Protein AF-A0A497QPN9-F1 (afdb_monomer)

Radius of gyration: 16.27 Å; Cα contacts (8 Å, |Δi|>4): 54; chains: 1; bounding box: 37×24×44 Å

pLDDT: mean 86.65, std 15.31, range [36.09, 95.56]

Nearest PDB structures (foldseek):
  9had-assembly2_B  TM=8.886E-01  e=2.893E-01  Dermatophagoides farinae
  9had-assembly1_A  TM=8.915E-01  e=3.634E-01  Dermatophagoides farinae
  6dkm-assembly2_C  TM=8.271E-01  e=2.381E+00  synthetic construct
  2f1m-assembly2_D  TM=4.911E-01  e=2.991E+00  Escherichia coli
  6ixg-assembly2_B  TM=4.384E-01  e=3.352E+00  Homo sapiens

Mean predicted aligned error: 5.73 Å

Foldseek 3Di:
DDDDDPPDDDPLVPDDLVRLVVVLVVLVVVLVVLVVLLVVLVCQLPDPVHDPVSNVVSVVSNVVSVVSNVVSVVSNVVSCVVNVPD

Solvent-accessible surface area (backbone atoms only — not comparable to full-atom values): 4939 Å² total; per-residue (Å²): 132,90,79,85,52,95,88,63,77,80,62,79,90,72,55,51,70,72,54,43,56,56,47,44,57,49,48,56,54,50,44,53,53,32,51,54,50,29,58,61,26,46,56,45,39,71,39,84,90,48,52,70,69,58,20,55,52,21,42,53,52,29,56,51,28,56,49,52,41,55,54,47,50,52,53,44,54,52,51,27,64,76,62,74,52,133

Secondary structure (DSSP, 8-state):
-----TT----GGG--HHHHHHHHHHHHHHHHHHHHHHHHHHHHHH-SSS-HHHHHHHHHHHHHHHHHHHHHHHHHHHHHHHHT--

Sequence (86 aa):
MITFKKGNFLDETKLTREEAIIFLAFLKSELVRHEEHLERYYQVAVDEESSDIARITAQTVVIRNLDDIKHTQRTIDYLEEKFEVS

Structure (mmCIF, N/CA/C/O backbone):
data_AF-A0A497QPN9-F1
#
_entry.id   AF-A0A497QPN9-F1
#
loop_
_atom_site.group_PDB
_atom_site.id
_atom_site.type_symbol
_atom_site.label_atom_id
_atom_site.label_alt_id
_atom_site.label_comp_id
_atom_site.label_asym_id
_atom_site.label_entity_id
_atom_site.label_seq_id
_atom_site.pdbx_PDB_ins_code
_atom_site.Cartn_x
_atom_site.Cartn_y
_atom_site.Cartn_z
_atom_site.occupancy
_atom_site.B_iso_or_equiv
_atom_site.auth_seq_id
_atom_site.auth_comp_id
_atom_site.auth_asym_id
_atom_site.auth_atom_id
_atom_site.pdbx_PDB_model_num
ATOM 1 N N . MET A 1 1 ? -22.511 6.513 6.689 1.00 46.50 1 MET A N 1
ATOM 2 C CA . MET A 1 1 ? -21.954 6.336 5.328 1.00 46.50 1 MET A CA 1
ATOM 3 C C . MET A 1 1 ? -20.993 7.486 5.063 1.00 46.50 1 MET A C 1
ATOM 5 O O . MET A 1 1 ? -21.445 8.613 4.887 1.00 46.50 1 MET A O 1
ATOM 9 N N . ILE A 1 2 ? -19.683 7.239 5.128 1.00 49.16 2 ILE A N 1
ATOM 10 C CA . ILE A 1 2 ? -18.674 8.281 4.890 1.00 49.16 2 ILE A CA 1
ATOM 11 C C . ILE A 1 2 ? -18.694 8.602 3.393 1.00 49.16 2 ILE A C 1
ATOM 13 O O . ILE A 1 2 ? -18.483 7.726 2.560 1.00 49.16 2 ILE A O 1
ATOM 17 N N . THR A 1 3 ? -19.025 9.844 3.043 1.00 39.25 3 THR A N 1
ATOM 18 C CA . THR A 1 3 ? -19.057 10.289 1.645 1.00 39.25 3 THR A CA 1
ATOM 19 C C . THR A 1 3 ? -17.730 10.972 1.339 1.00 39.25 3 THR A C 1
ATOM 21 O O . THR A 1 3 ? -17.517 12.119 1.733 1.00 39.25 3 THR A O 1
ATOM 24 N N . PHE A 1 4 ? -16.819 10.275 0.662 1.00 45.69 4 PHE A N 1
ATOM 25 C CA . PHE A 1 4 ? -15.530 10.843 0.272 1.00 45.69 4 PHE A CA 1
ATOM 26 C C . PHE A 1 4 ? -15.726 11.838 -0.884 1.00 45.69 4 PHE A C 1
ATOM 28 O O . PHE A 1 4 ? -15.940 11.453 -2.033 1.00 45.69 4 PHE A O 1
ATOM 35 N N . LYS A 1 5 ? -15.688 13.143 -0.585 1.00 36.09 5 LYS A N 1
ATOM 36 C CA . LYS A 1 5 ? -15.584 14.197 -1.606 1.00 36.09 5 LYS A CA 1
ATOM 37 C C . LYS A 1 5 ? -14.115 14.386 -1.981 1.00 36.09 5 LYS A C 1
ATOM 39 O O . LYS A 1 5 ? -13.246 14.386 -1.114 1.00 36.09 5 LYS A O 1
ATOM 44 N N . LYS A 1 6 ? -13.842 14.584 -3.272 1.00 36.16 6 LYS A N 1
ATOM 45 C CA . LYS A 1 6 ? -12.498 14.853 -3.807 1.00 36.16 6 LYS A CA 1
ATOM 46 C C . LYS A 1 6 ? -11.857 16.027 -3.043 1.00 36.16 6 LYS A C 1
ATOM 48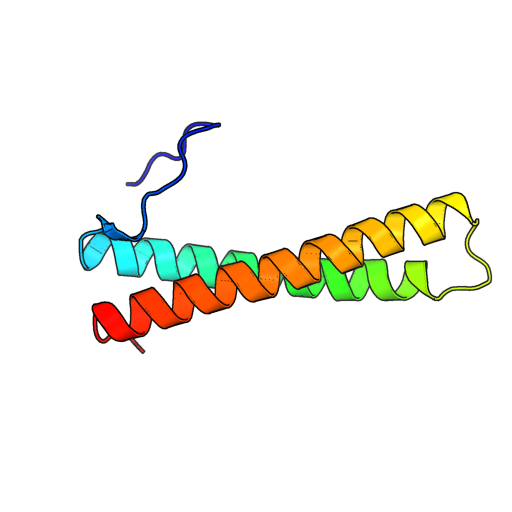 O O . LYS A 1 6 ? -12.393 17.129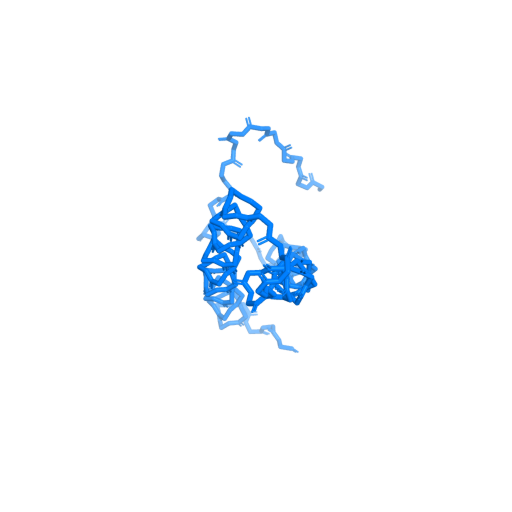 -3.083 1.00 36.16 6 LYS A O 1
ATOM 53 N N . GLY A 1 7 ? -10.746 15.781 -2.343 1.00 43.47 7 GLY A N 1
ATOM 54 C CA . GLY A 1 7 ? -10.015 16.789 -1.558 1.00 43.47 7 GLY A CA 1
ATOM 55 C C . GLY A 1 7 ? -10.322 16.832 -0.054 1.00 43.47 7 GLY A C 1
ATOM 56 O O . GLY A 1 7 ? -9.627 17.543 0.665 1.00 43.47 7 GLY A O 1
ATOM 57 N N . ASN A 1 8 ? -11.296 16.060 0.442 1.00 46.91 8 ASN A N 1
ATOM 58 C CA . ASN A 1 8 ? -11.448 15.840 1.880 1.00 46.91 8 ASN A CA 1
ATOM 59 C C . ASN A 1 8 ? -10.545 14.682 2.301 1.00 46.91 8 ASN A C 1
ATOM 61 O O . ASN A 1 8 ? -10.872 13.518 2.074 1.00 46.91 8 ASN A O 1
ATOM 65 N N . PHE A 1 9 ? -9.411 15.017 2.906 1.00 60.28 9 PHE A N 1
ATOM 66 C CA . PHE A 1 9 ? -8.605 14.048 3.633 1.00 60.28 9 PHE A CA 1
ATOM 67 C C . PHE A 1 9 ? -9.382 13.640 4.887 1.00 60.28 9 PHE A C 1
ATOM 69 O O . PHE A 1 9 ? -9.868 14.499 5.628 1.00 60.28 9 PHE A O 1
ATOM 76 N N . LEU A 1 10 ? -9.569 12.337 5.081 1.00 70.69 10 LEU A N 1
ATOM 77 C CA . LEU A 1 10 ? -10.134 11.822 6.318 1.00 70.69 10 LEU A CA 1
ATOM 78 C C . LEU A 1 10 ? -9.111 12.079 7.429 1.00 70.69 10 LEU A C 1
ATOM 80 O O . LEU A 1 10 ? -7.955 11.700 7.288 1.00 70.69 10 LEU A O 1
ATOM 84 N N . ASP A 1 11 ? -9.519 12.737 8.510 1.00 79.56 11 ASP A N 1
ATOM 85 C CA . ASP A 1 11 ? -8.665 12.881 9.688 1.00 79.56 11 ASP A CA 1
ATOM 86 C C . ASP A 1 11 ? -8.827 11.629 10.558 1.00 79.56 11 ASP A C 1
ATOM 88 O O . ASP A 1 11 ? -9.731 11.550 11.394 1.00 79.56 11 ASP A O 1
ATOM 92 N N . GLU A 1 12 ? -7.968 10.631 10.334 1.00 72.50 12 GLU A N 1
ATOM 93 C CA . GLU A 1 12 ? -7.978 9.347 11.052 1.00 72.50 12 GLU A CA 1
ATOM 94 C C . GLU A 1 12 ? -7.883 9.486 12.582 1.00 72.50 12 GLU A C 1
ATOM 96 O O . GLU A 1 12 ? -8.320 8.606 13.328 1.00 72.50 12 GLU A O 1
ATOM 101 N N . THR A 1 13 ? -7.393 10.622 13.089 1.00 80.06 13 THR A N 1
ATOM 102 C CA . THR A 1 13 ? -7.299 10.872 14.532 1.00 80.06 13 THR A CA 1
ATOM 103 C C . THR A 1 13 ? -8.654 11.170 15.180 1.00 80.06 13 THR A C 1
ATOM 105 O O . THR A 1 13 ? -8.800 10.991 16.394 1.00 80.06 13 THR A O 1
ATOM 108 N N . LYS A 1 14 ? -9.659 11.561 14.385 1.00 86.38 14 LYS A N 1
ATOM 109 C CA . LYS A 1 14 ? -10.988 11.999 14.844 1.00 86.38 14 LYS A CA 1
ATOM 110 C C . LYS A 1 14 ? -12.104 10.979 14.625 1.00 86.38 14 LYS A C 1
ATOM 112 O O . LYS A 1 14 ? -13.257 11.289 14.910 1.00 86.38 14 LYS A O 1
ATOM 117 N N . LEU A 1 15 ? -11.782 9.789 14.123 1.00 88.19 15 LEU A N 1
ATOM 118 C CA . LEU A 1 15 ? -12.779 8.750 13.874 1.00 88.19 15 LEU A CA 1
ATOM 119 C C . LEU A 1 15 ? -13.381 8.223 15.177 1.00 88.19 15 LEU A C 1
ATOM 121 O O . LEU A 1 15 ? -12.689 8.069 16.185 1.00 88.19 15 LEU A O 1
ATOM 125 N N . THR A 1 16 ? -14.671 7.906 15.141 1.00 90.50 16 THR A N 1
ATOM 126 C CA . THR A 1 16 ? -15.296 7.020 16.129 1.00 90.50 16 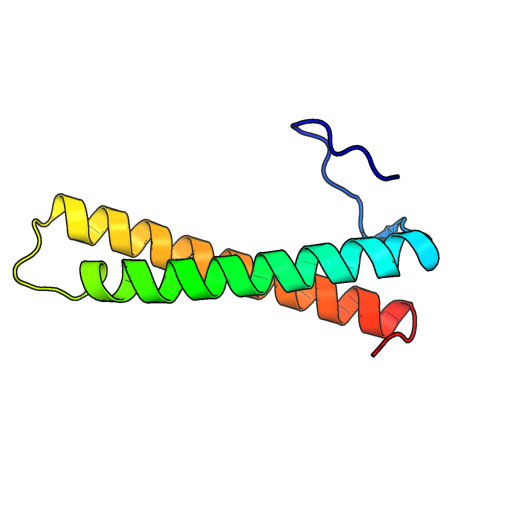THR A CA 1
ATOM 127 C C . THR A 1 16 ? -14.888 5.565 15.878 1.00 90.50 16 THR A C 1
ATOM 129 O O . THR A 1 16 ? -14.386 5.226 14.806 1.00 90.50 16 THR A O 1
ATOM 132 N N . ARG A 1 17 ? -15.140 4.668 16.842 1.00 89.31 17 ARG A N 1
ATOM 133 C CA . ARG A 1 17 ? -14.833 3.235 16.685 1.00 89.31 17 ARG A CA 1
ATOM 134 C C . ARG A 1 17 ? -15.553 2.607 15.485 1.00 89.31 17 ARG A C 1
ATOM 136 O O . ARG A 1 17 ? -14.948 1.850 14.737 1.00 89.31 17 ARG A O 1
ATOM 143 N N . GLU A 1 18 ? -16.830 2.931 15.286 1.00 90.06 18 GLU A N 1
ATOM 144 C CA . GLU A 1 18 ? -17.623 2.410 14.162 1.00 90.06 18 GLU A CA 1
ATOM 145 C C . GLU A 1 18 ? -17.090 2.907 12.810 1.00 90.06 18 GLU A C 1
ATOM 147 O O . GLU A 1 18 ? -16.962 2.131 11.864 1.00 90.06 18 GLU A O 1
ATOM 152 N N . GLU A 1 19 ? -16.719 4.187 12.722 1.00 89.75 19 GLU A N 1
ATOM 153 C CA . GLU A 1 19 ? -16.106 4.755 11.517 1.00 89.75 19 GLU A CA 1
ATOM 154 C C . GLU A 1 19 ? -14.719 4.166 11.250 1.00 89.75 19 GLU A C 1
ATOM 156 O O . GLU A 1 19 ? -14.390 3.898 10.095 1.00 89.75 19 GLU A O 1
ATOM 161 N N . ALA A 1 20 ? -13.933 3.916 12.301 1.00 90.31 20 ALA A N 1
ATOM 162 C CA . ALA A 1 20 ? -12.625 3.283 12.197 1.00 90.31 20 ALA A CA 1
ATOM 163 C C . ALA A 1 20 ? -12.725 1.858 11.642 1.00 90.31 20 ALA A C 1
ATOM 165 O O . ALA A 1 20 ? -11.947 1.514 10.763 1.00 90.31 20 ALA A O 1
ATOM 166 N N . ILE A 1 21 ? -13.712 1.055 12.060 1.00 90.38 21 ILE A N 1
ATOM 167 C CA . ILE A 1 21 ? -13.933 -0.298 11.511 1.00 90.38 21 ILE A CA 1
ATOM 168 C C . ILE A 1 21 ? -14.222 -0.244 10.004 1.00 90.38 21 ILE A C 1
ATOM 170 O O . ILE A 1 21 ? -13.642 -1.002 9.225 1.00 90.38 21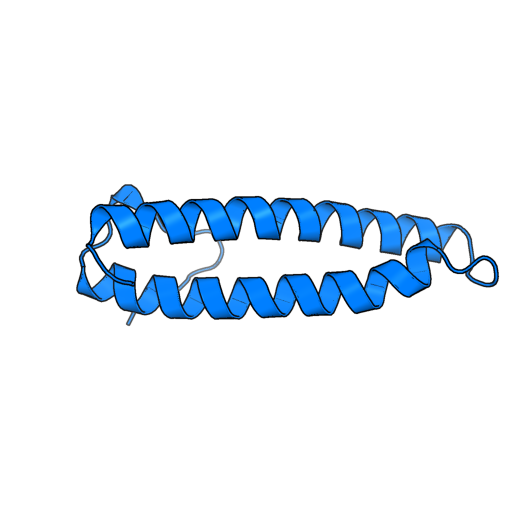 ILE A O 1
ATOM 174 N N . ILE A 1 22 ? -15.097 0.671 9.573 1.00 90.31 22 ILE A N 1
ATOM 175 C CA . ILE A 1 22 ? -15.427 0.841 8.149 1.00 90.31 22 ILE A CA 1
ATOM 176 C C . ILE A 1 22 ? -14.196 1.314 7.369 1.00 90.31 22 ILE A C 1
ATOM 178 O O . ILE A 1 22 ? -13.926 0.826 6.271 1.00 90.31 22 ILE A O 1
ATOM 182 N N . PHE A 1 23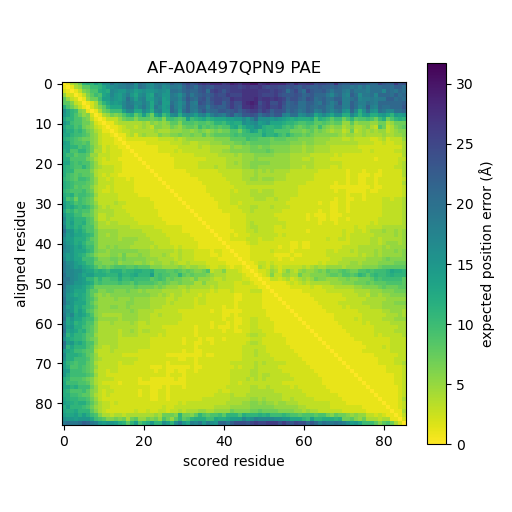 ? -13.444 2.261 7.929 1.00 90.38 23 PHE A N 1
ATOM 183 C CA . PHE A 1 23 ? -12.260 2.799 7.276 1.00 90.38 23 PHE A CA 1
ATOM 184 C C . PHE A 1 23 ? -11.114 1.783 7.214 1.00 90.38 23 PHE A C 1
ATOM 186 O O . PHE A 1 23 ? -10.461 1.687 6.182 1.00 90.38 23 PHE A O 1
ATOM 193 N N . LEU A 1 24 ? -10.930 0.954 8.243 1.00 91.88 24 LEU A N 1
ATOM 194 C CA . LEU A 1 24 ? -9.989 -0.168 8.243 1.00 91.88 24 LEU A CA 1
ATOM 195 C C . LEU A 1 24 ? -10.291 -1.156 7.115 1.00 91.88 24 LEU A C 1
ATOM 197 O O . LEU A 1 24 ? -9.377 -1.566 6.404 1.00 91.88 24 LEU A O 1
ATOM 201 N N . ALA A 1 25 ? -11.563 -1.506 6.900 1.00 91.12 25 ALA A N 1
ATOM 202 C CA . ALA A 1 25 ? -11.951 -2.375 5.789 1.00 91.12 25 ALA A CA 1
ATOM 203 C C . ALA A 1 25 ? -11.592 -1.760 4.424 1.00 91.12 25 ALA A C 1
ATOM 205 O O . ALA A 1 25 ? -11.099 -2.458 3.538 1.00 91.12 25 ALA A O 1
ATOM 206 N N . PHE A 1 26 ? -11.788 -0.446 4.272 1.00 91.69 26 PHE A N 1
ATOM 207 C CA . PHE A 1 26 ? -11.350 0.286 3.086 1.00 91.69 26 PHE A CA 1
ATOM 208 C C . PHE A 1 26 ? -9.822 0.249 2.932 1.00 91.69 26 PHE A C 1
ATOM 210 O O . PHE A 1 26 ? -9.342 -0.190 1.894 1.00 91.69 26 PHE A O 1
ATOM 217 N N . LEU A 1 27 ? -9.055 0.621 3.962 1.00 93.31 27 LEU A N 1
ATOM 218 C CA . LEU A 1 27 ? -7.587 0.641 3.917 1.00 93.31 27 LEU A CA 1
ATOM 219 C C . LEU A 1 27 ? -6.990 -0.735 3.594 1.00 93.31 27 LEU A C 1
ATOM 221 O O . LEU A 1 27 ? -6.076 -0.821 2.779 1.00 93.31 27 LEU A O 1
ATOM 225 N N . LYS A 1 28 ? -7.538 -1.816 4.162 1.00 93.62 28 LYS A N 1
ATOM 226 C CA . LYS A 1 28 ? -7.120 -3.192 3.843 1.00 93.62 28 LYS A CA 1
ATOM 227 C C . LYS A 1 28 ? -7.359 -3.530 2.366 1.00 93.62 28 LYS A C 1
ATOM 229 O O . LYS A 1 28 ? -6.514 -4.162 1.744 1.00 93.62 28 LYS A O 1
ATOM 234 N N . SER A 1 29 ? -8.465 -3.068 1.779 1.00 93.56 29 SER A N 1
ATOM 235 C CA . SER A 1 29 ? -8.707 -3.209 0.335 1.00 93.56 29 SER A CA 1
ATOM 236 C C . SER A 1 29 ? -7.751 -2.361 -0.509 1.00 93.56 29 SER A C 1
ATOM 238 O O . SER A 1 29 ? -7.335 -2.802 -1.580 1.00 93.56 29 SER A O 1
ATOM 240 N N . GLU A 1 30 ? -7.418 -1.147 -0.067 1.00 93.44 30 GLU A N 1
ATOM 241 C CA . GLU A 1 30 ? -6.470 -0.285 -0.780 1.00 93.44 30 GLU A CA 1
ATOM 242 C C . GLU A 1 30 ? -5.062 -0.888 -0.772 1.00 93.44 30 GLU A C 1
ATOM 244 O O . GLU A 1 30 ? -4.387 -0.845 -1.800 1.00 93.44 30 GLU A O 1
ATOM 249 N N . LEU A 1 31 ? -4.648 -1.492 0.349 1.00 94.19 31 LEU A N 1
ATOM 250 C CA . LEU A 1 31 ? -3.368 -2.185 0.493 1.00 94.19 31 LEU A CA 1
ATOM 251 C C . LEU A 1 31 ? -3.205 -3.273 -0.575 1.00 94.19 31 LEU A C 1
ATOM 253 O O . LEU A 1 31 ? -2.247 -3.228 -1.343 1.00 94.19 31 LEU A O 1
ATOM 257 N N . VAL A 1 32 ? -4.196 -4.163 -0.700 1.00 94.56 32 VAL A N 1
ATOM 258 C CA . VAL A 1 32 ? -4.213 -5.227 -1.720 1.00 94.56 32 VAL A CA 1
ATOM 259 C C . VAL A 1 32 ? -4.081 -4.643 -3.127 1.00 94.56 32 VAL A C 1
ATOM 261 O O . VAL A 1 32 ? -3.276 -5.107 -3.930 1.00 94.56 32 VAL A O 1
ATOM 264 N N . ARG A 1 33 ? -4.809 -3.565 -3.436 1.00 93.00 33 ARG A N 1
ATOM 265 C CA . ARG A 1 33 ? -4.725 -2.924 -4.756 1.00 93.00 33 ARG A CA 1
ATOM 266 C C . ARG A 1 33 ? -3.333 -2.341 -5.036 1.00 93.00 33 ARG A C 1
ATOM 268 O O . ARG A 1 33 ? -2.872 -2.372 -6.178 1.00 93.00 33 ARG A O 1
ATOM 275 N N . HIS 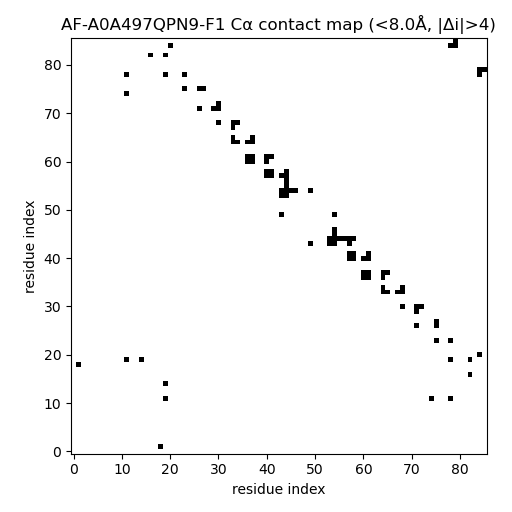A 1 34 ? -2.665 -1.778 -4.027 1.00 93.94 34 HIS A N 1
ATOM 276 C CA . HIS A 1 34 ? -1.295 -1.287 -4.183 1.00 93.94 34 HIS A CA 1
ATOM 277 C C . HIS A 1 34 ? -0.302 -2.429 -4.425 1.00 93.94 34 HIS A C 1
ATOM 279 O O . HIS A 1 34 ? 0.597 -2.272 -5.252 1.00 93.94 34 HIS A O 1
ATOM 285 N N . GLU A 1 35 ? -0.485 -3.575 -3.769 1.00 93.81 35 GLU A N 1
ATOM 286 C CA . GLU A 1 35 ? 0.323 -4.782 -3.985 1.00 93.81 35 GLU A CA 1
ATOM 287 C C . GLU A 1 35 ? 0.151 -5.333 -5.408 1.00 93.81 35 GLU A C 1
ATOM 289 O O . GLU A 1 35 ? 1.144 -5.562 -6.100 1.00 93.81 35 GLU A O 1
ATOM 294 N N . GLU A 1 36 ? -1.087 -5.439 -5.901 1.00 93.62 36 GLU A N 1
ATOM 295 C CA . GLU A 1 36 ? -1.380 -5.864 -7.280 1.00 93.62 36 GLU A CA 1
ATOM 296 C C . GLU A 1 36 ? -0.745 -4.926 -8.320 1.00 93.62 36 GLU A C 1
ATOM 298 O O . GLU A 1 36 ? -0.180 -5.354 -9.333 1.00 93.62 36 GLU A O 1
ATOM 303 N N . HIS A 1 37 ? -0.818 -3.613 -8.080 1.00 92.56 37 HIS A N 1
ATOM 304 C CA . HIS A 1 37 ? -0.167 -2.626 -8.937 1.00 92.56 37 HIS A CA 1
ATOM 305 C C . HIS A 1 37 ? 1.355 -2.762 -8.891 1.00 92.56 37 HIS A C 1
ATOM 307 O O . HIS A 1 37 ? 2.014 -2.652 -9.927 1.00 92.56 37 HIS A O 1
ATOM 313 N N . LEU A 1 38 ? 1.920 -3.005 -7.713 1.00 94.38 38 LEU A N 1
ATOM 314 C CA . LEU A 1 38 ? 3.352 -3.189 -7.556 1.00 94.38 38 LEU A CA 1
ATOM 315 C C . LEU A 1 38 ? 3.834 -4.403 -8.347 1.00 94.38 38 LEU A C 1
ATOM 317 O O . LEU A 1 38 ? 4.768 -4.258 -9.130 1.00 94.38 38 LEU A O 1
ATOM 321 N N . GLU A 1 39 ? 3.170 -5.552 -8.222 1.00 91.62 39 GLU A N 1
ATOM 322 C CA . GLU A 1 39 ? 3.520 -6.767 -8.964 1.00 91.62 39 GLU A CA 1
ATOM 323 C C . GLU A 1 39 ? 3.502 -6.528 -10.480 1.00 91.62 39 GLU A C 1
ATOM 325 O O . GLU A 1 39 ? 4.482 -6.805 -11.179 1.00 91.62 39 GLU A O 1
ATOM 330 N N . ARG A 1 40 ? 2.418 -5.929 -10.986 1.00 92.50 40 ARG A N 1
ATOM 331 C CA . ARG A 1 40 ? 2.241 -5.672 -12.419 1.00 92.50 40 ARG A CA 1
ATOM 332 C C . ARG A 1 40 ? 3.320 -4.758 -12.997 1.00 92.50 40 ARG A C 1
ATOM 334 O O . ARG A 1 40 ? 3.827 -5.014 -14.087 1.00 92.50 40 ARG A O 1
ATOM 341 N N . TYR A 1 41 ? 3.633 -3.661 -12.311 1.00 94.12 41 TYR A N 1
ATOM 342 C CA . TYR A 1 41 ? 4.582 -2.672 -12.828 1.00 94.12 41 TYR A CA 1
ATOM 343 C C . TYR A 1 41 ? 6.032 -3.023 -12.514 1.00 94.12 41 TYR A C 1
ATOM 345 O O . TYR A 1 41 ? 6.920 -2.592 -13.246 1.00 94.12 41 TYR A O 1
ATOM 353 N N . TYR A 1 42 ? 6.293 -3.839 -11.493 1.00 94.31 42 TYR A N 1
ATOM 354 C CA . TYR A 1 42 ? 7.642 -4.312 -11.209 1.00 94.31 42 TYR A CA 1
ATOM 355 C C . TYR A 1 42 ? 8.211 -5.112 -12.382 1.00 94.31 42 TYR A C 1
ATOM 357 O O . TYR A 1 42 ? 9.339 -4.854 -12.791 1.00 94.31 42 TYR A O 1
ATOM 365 N N . GLN A 1 43 ? 7.409 -5.995 -12.987 1.00 92.44 43 GLN A N 1
ATOM 366 C CA . GLN A 1 43 ? 7.817 -6.763 -14.168 1.00 92.44 43 GLN A CA 1
ATOM 367 C C . GLN A 1 43 ? 8.246 -5.848 -15.325 1.00 92.44 43 GLN A C 1
ATOM 369 O O . GLN A 1 43 ? 9.319 -6.029 -15.886 1.00 92.44 43 GLN A O 1
ATOM 374 N N . VAL A 1 44 ? 7.465 -4.803 -15.619 1.00 93.00 44 VAL A N 1
ATOM 375 C CA . VAL A 1 44 ? 7.788 -3.823 -16.674 1.00 93.00 44 VAL A CA 1
ATOM 376 C C . VAL A 1 44 ? 9.016 -2.975 -16.319 1.00 93.00 44 VAL A C 1
ATOM 378 O O . VAL A 1 44 ? 9.778 -2.580 -17.194 1.00 93.00 44 VAL A O 1
ATOM 381 N N . ALA A 1 45 ? 9.227 -2.672 -15.037 1.00 92.56 45 ALA A N 1
ATOM 382 C CA . ALA A 1 45 ? 10.353 -1.856 -14.583 1.00 92.56 45 ALA A CA 1
ATOM 383 C C . ALA A 1 45 ? 11.716 -2.554 -14.753 1.00 92.56 45 ALA A C 1
ATOM 385 O O . ALA A 1 45 ? 12.734 -1.867 -14.903 1.00 92.56 45 ALA A O 1
ATOM 386 N N . VAL A 1 46 ? 11.733 -3.891 -14.709 1.00 92.06 46 VAL A N 1
ATOM 387 C CA . VAL A 1 46 ? 12.948 -4.721 -14.810 1.00 92.06 46 VAL A CA 1
ATOM 388 C C . VAL A 1 46 ? 13.111 -5.411 -16.164 1.00 92.06 46 VAL A C 1
ATOM 390 O O . VAL A 1 46 ? 14.173 -5.966 -16.423 1.00 92.06 46 VAL A O 1
ATOM 393 N N . ASP A 1 47 ? 12.093 -5.369 -17.020 1.00 92.12 47 ASP A N 1
ATOM 394 C CA . ASP A 1 47 ? 12.142 -5.928 -18.367 1.00 92.12 47 ASP A CA 1
ATOM 395 C C . ASP A 1 47 ? 13.062 -5.099 -19.281 1.00 92.12 47 ASP A C 1
ATOM 397 O O . ASP A 1 47 ? 12.839 -3.907 -19.506 1.00 92.12 47 ASP A O 1
ATOM 401 N N . GLU A 1 48 ? 14.112 -5.735 -19.800 1.00 85.94 48 GLU A N 1
ATOM 402 C CA . GLU A 1 48 ? 15.102 -5.117 -20.689 1.00 85.94 48 GLU A CA 1
ATOM 403 C C . GLU A 1 48 ? 14.595 -4.966 -22.133 1.00 85.94 48 GLU A C 1
ATOM 405 O O . GLU A 1 48 ? 15.147 -4.164 -22.886 1.00 85.94 48 GLU A O 1
ATOM 410 N N . GLU A 1 49 ? 13.531 -5.682 -22.518 1.00 92.31 49 GLU A N 1
ATOM 411 C CA . GLU A 1 49 ? 12.893 -5.541 -23.836 1.00 92.31 49 GLU A CA 1
ATOM 412 C C . GLU A 1 49 ? 11.944 -4.329 -23.897 1.00 92.31 49 GLU A C 1
ATOM 414 O O . GLU A 1 49 ? 11.595 -3.837 -24.976 1.00 92.31 49 GLU A O 1
ATOM 419 N N . SER A 1 50 ? 11.548 -3.804 -22.736 1.00 90.56 50 SER A N 1
ATOM 420 C CA . SER A 1 50 ? 10.695 -2.627 -22.616 1.00 90.56 50 SER A CA 1
ATOM 421 C C . SER A 1 50 ? 11.451 -1.327 -22.919 1.00 90.56 50 SER A C 1
ATOM 423 O O . SER A 1 50 ? 12.586 -1.116 -22.498 1.00 90.56 50 SER A O 1
ATOM 425 N N . SER A 1 51 ? 10.787 -0.385 -23.602 1.00 94.75 51 SER A N 1
ATOM 426 C CA . SER A 1 51 ? 11.363 0.946 -23.868 1.00 94.75 51 SER A CA 1
ATOM 427 C C . SER A 1 51 ? 11.750 1.684 -22.577 1.00 94.75 51 SER A C 1
ATOM 429 O O . SER A 1 51 ? 11.052 1.576 -21.565 1.00 94.75 51 SER A O 1
ATOM 431 N N . ASP A 1 52 ? 12.786 2.526 -22.630 1.00 94.19 52 ASP A N 1
ATOM 432 C CA . ASP A 1 52 ? 13.244 3.299 -21.464 1.00 94.19 52 ASP A CA 1
ATOM 433 C C . ASP A 1 52 ? 12.135 4.154 -20.832 1.00 94.19 52 ASP A C 1
ATOM 435 O O . ASP A 1 52 ? 12.020 4.223 -19.610 1.00 94.19 52 ASP A O 1
ATOM 439 N N . ILE A 1 53 ? 11.260 4.756 -21.647 1.00 93.50 53 ILE A N 1
ATOM 440 C CA . ILE A 1 53 ? 10.116 5.541 -21.151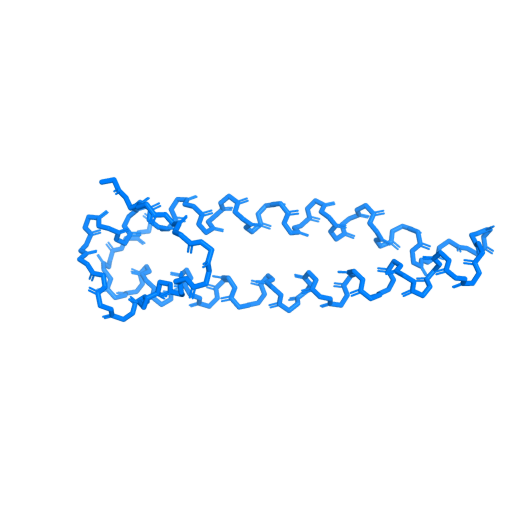 1.00 93.50 53 ILE A CA 1
ATOM 441 C C . ILE A 1 53 ? 9.135 4.650 -20.376 1.00 93.50 53 ILE A C 1
ATOM 443 O O . ILE A 1 53 ? 8.656 5.045 -19.308 1.00 93.50 53 ILE A O 1
ATOM 447 N N . ALA A 1 54 ? 8.839 3.451 -20.886 1.00 93.44 54 ALA A N 1
ATOM 448 C CA . ALA A 1 54 ? 7.958 2.501 -20.209 1.00 93.44 54 ALA A CA 1
ATOM 449 C C . ALA A 1 54 ? 8.559 2.048 -18.873 1.00 93.44 54 ALA A C 1
ATOM 451 O O . ALA A 1 54 ? 7.865 2.068 -17.855 1.00 93.44 54 ALA A O 1
ATOM 452 N N . ARG A 1 55 ? 9.862 1.743 -18.854 1.00 95.50 55 ARG A N 1
ATOM 453 C CA . ARG A 1 55 ? 10.595 1.352 -17.644 1.00 95.50 55 ARG A CA 1
ATOM 454 C C . ARG A 1 55 ? 10.607 2.461 -16.592 1.00 95.50 55 ARG A C 1
ATOM 456 O O . ARG A 1 55 ? 10.241 2.204 -15.450 1.00 95.50 55 ARG A O 1
ATOM 463 N N . ILE A 1 56 ? 10.941 3.702 -16.959 1.00 94.88 56 ILE A N 1
ATOM 464 C CA . ILE A 1 56 ? 10.948 4.856 -16.032 1.00 94.88 56 ILE A CA 1
ATOM 465 C C . ILE A 1 56 ? 9.545 5.118 -15.465 1.00 94.88 56 ILE A C 1
ATOM 467 O O . ILE A 1 56 ? 9.379 5.380 -14.268 1.00 94.88 56 ILE A O 1
ATOM 471 N N . THR A 1 57 ? 8.517 5.018 -16.310 1.00 94.81 57 THR A N 1
ATOM 472 C CA . THR A 1 57 ? 7.122 5.164 -15.874 1.00 94.81 57 THR A CA 1
ATOM 473 C C . THR A 1 57 ? 6.760 4.072 -14.870 1.00 94.81 57 THR A C 1
ATOM 475 O O . THR A 1 57 ? 6.242 4.370 -13.794 1.00 94.81 57 THR A O 1
ATOM 478 N N . ALA A 1 58 ? 7.090 2.817 -15.177 1.00 95.00 58 ALA A N 1
ATOM 479 C CA . ALA A 1 58 ? 6.847 1.683 -14.297 1.00 95.00 58 ALA A CA 1
ATOM 480 C C . ALA A 1 58 ? 7.601 1.808 -12.962 1.00 95.00 58 ALA A C 1
ATOM 482 O O . ALA A 1 58 ? 7.000 1.616 -11.908 1.00 95.00 58 ALA A O 1
ATOM 483 N N . GLN A 1 59 ? 8.868 2.234 -12.977 1.00 95.12 59 GLN A N 1
ATOM 484 C CA . GLN A 1 59 ? 9.654 2.509 -11.767 1.00 95.12 59 GLN A CA 1
ATOM 485 C C . GLN A 1 59 ? 8.995 3.572 -10.883 1.00 95.12 59 GLN A C 1
ATOM 487 O O . GLN A 1 59 ? 8.900 3.395 -9.670 1.00 95.12 59 GLN A O 1
ATOM 492 N N . THR A 1 60 ? 8.483 4.650 -11.481 1.00 95.44 60 THR A N 1
ATOM 493 C CA . THR A 1 60 ? 7.767 5.704 -10.743 1.00 95.44 60 THR A CA 1
ATOM 494 C C . THR A 1 60 ? 6.508 5.153 -10.070 1.00 95.44 60 THR A C 1
ATOM 496 O O . THR A 1 60 ? 6.223 5.475 -8.915 1.00 95.44 60 THR A O 1
ATOM 499 N N . VAL A 1 61 ? 5.764 4.287 -10.767 1.00 94.50 61 VAL A N 1
ATOM 500 C CA . VAL A 1 61 ? 4.578 3.619 -10.213 1.00 94.50 61 VAL A CA 1
ATOM 501 C C . VAL A 1 61 ? 4.961 2.674 -9.071 1.00 94.50 61 VAL A C 1
ATOM 503 O O . VAL A 1 61 ? 4.296 2.693 -8.037 1.00 94.50 61 VAL A O 1
ATOM 506 N N . VAL A 1 62 ? 6.036 1.894 -9.210 1.00 95.56 62 VAL A N 1
ATOM 507 C CA . VAL A 1 62 ? 6.536 0.996 -8.153 1.00 95.56 62 VAL A CA 1
ATOM 508 C C . VAL A 1 62 ? 6.918 1.784 -6.901 1.00 95.56 62 VAL A C 1
ATOM 510 O O . VAL A 1 62 ? 6.441 1.459 -5.817 1.00 95.56 62 VAL A O 1
ATOM 513 N N . ILE A 1 63 ? 7.723 2.844 -7.043 1.00 95.12 63 ILE A N 1
ATOM 514 C CA . ILE A 1 63 ? 8.155 3.688 -5.916 1.00 95.12 63 ILE A CA 1
ATOM 515 C C . ILE A 1 63 ? 6.941 4.262 -5.185 1.00 95.12 63 ILE A C 1
ATOM 517 O O . ILE A 1 63 ? 6.845 4.154 -3.965 1.00 95.12 63 ILE 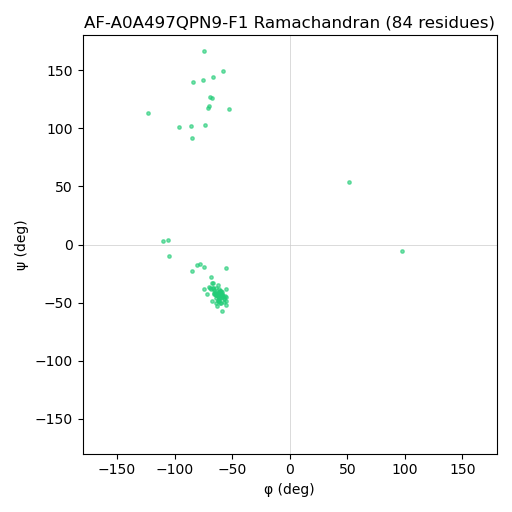A O 1
ATOM 521 N N . ARG A 1 64 ? 5.975 4.807 -5.932 1.00 93.81 64 ARG A N 1
ATOM 522 C CA . ARG A 1 64 ? 4.759 5.365 -5.341 1.00 93.81 64 ARG A CA 1
ATOM 523 C C . ARG A 1 64 ? 3.951 4.315 -4.575 1.00 93.81 64 ARG A C 1
ATOM 525 O O . ARG A 1 64 ? 3.548 4.586 -3.453 1.00 93.81 64 ARG A O 1
ATOM 532 N N . ASN A 1 65 ? 3.714 3.135 -5.153 1.00 95.06 65 ASN A N 1
ATOM 533 C CA . ASN A 1 65 ? 2.931 2.100 -4.468 1.00 95.06 65 ASN A CA 1
ATOM 534 C C . ASN A 1 65 ? 3.661 1.554 -3.233 1.00 95.06 65 ASN A C 1
ATOM 536 O O . ASN A 1 65 ? 3.006 1.259 -2.243 1.00 95.06 65 ASN A O 1
ATOM 540 N N . LEU A 1 66 ? 4.998 1.477 -3.240 1.00 95.31 66 LEU A N 1
ATOM 541 C CA . LEU A 1 66 ? 5.772 1.128 -2.041 1.00 95.31 66 LEU A CA 1
ATOM 542 C C . LEU A 1 66 ? 5.556 2.127 -0.899 1.00 95.31 66 LEU A C 1
ATOM 544 O O . LEU A 1 66 ? 5.446 1.722 0.260 1.00 95.31 66 LEU A O 1
ATOM 548 N N . ASP A 1 67 ? 5.518 3.421 -1.207 1.00 94.31 67 ASP A N 1
ATOM 549 C CA . ASP A 1 67 ? 5.265 4.452 -0.202 1.00 94.31 67 ASP A CA 1
ATOM 550 C C . ASP A 1 67 ? 3.800 4.442 0.256 1.00 94.31 67 ASP A C 1
ATOM 552 O O . ASP A 1 67 ? 3.545 4.469 1.462 1.00 94.31 67 ASP A O 1
ATOM 556 N N . ASP A 1 68 ? 2.847 4.297 -0.671 1.00 92.94 68 ASP A N 1
ATOM 557 C CA . ASP A 1 68 ? 1.417 4.175 -0.361 1.00 92.94 68 ASP A CA 1
ATOM 558 C C . ASP A 1 68 ? 1.136 2.943 0.530 1.00 92.94 68 ASP A C 1
ATOM 560 O O . ASP A 1 68 ? 0.380 3.056 1.496 1.00 92.94 68 ASP A O 1
ATOM 564 N N . ILE A 1 69 ? 1.798 1.798 0.296 1.00 95.44 69 ILE A N 1
ATOM 565 C CA . ILE A 1 69 ? 1.724 0.594 1.151 1.00 95.44 69 ILE A CA 1
ATOM 566 C C . ILE A 1 69 ? 2.196 0.910 2.570 1.00 95.44 69 ILE A C 1
ATOM 568 O O . ILE A 1 69 ? 1.490 0.629 3.537 1.00 95.44 69 ILE A O 1
ATOM 572 N N . LYS A 1 70 ? 3.374 1.532 2.718 1.00 95.31 70 LYS A N 1
ATOM 573 C CA . LYS A 1 70 ?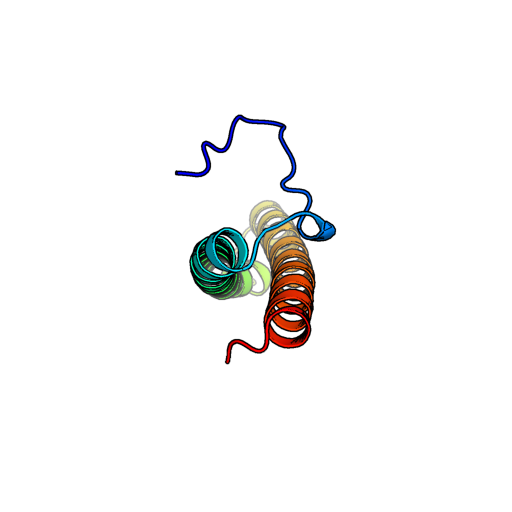 3.923 1.873 4.041 1.00 95.31 70 LYS A CA 1
ATOM 574 C C . LYS A 1 70 ? 3.013 2.832 4.800 1.00 95.31 70 LYS A C 1
ATOM 576 O O . LYS A 1 70 ? 2.847 2.674 6.006 1.00 95.31 70 LYS A O 1
ATOM 581 N N . HIS A 1 71 ? 2.474 3.845 4.126 1.00 91.25 71 HIS A N 1
ATOM 582 C CA . HIS A 1 71 ? 1.575 4.811 4.750 1.00 91.25 71 HIS A CA 1
ATOM 583 C C . HIS A 1 71 ? 0.256 4.155 5.157 1.00 91.25 71 HIS A C 1
ATOM 585 O O . HIS A 1 71 ? -0.137 4.268 6.315 1.00 91.25 71 HIS A O 1
ATOM 591 N N . THR A 1 72 ? -0.360 3.400 4.246 1.00 93.25 72 THR A N 1
ATOM 592 C CA . THR A 1 72 ? -1.591 2.642 4.500 1.00 93.25 72 THR A CA 1
ATOM 593 C C . THR A 1 72 ? -1.431 1.695 5.686 1.00 93.25 72 THR A C 1
ATOM 595 O O . THR A 1 72 ? -2.253 1.729 6.600 1.00 93.25 72 THR A O 1
ATOM 598 N N . GLN A 1 73 ? -0.353 0.905 5.720 1.00 95.56 73 GLN A N 1
ATOM 599 C CA . GLN A 1 73 ? -0.106 -0.043 6.806 1.00 95.56 73 GLN A CA 1
ATOM 600 C C . GLN A 1 73 ? 0.065 0.662 8.155 1.00 95.56 73 GLN A C 1
ATOM 602 O O . GLN A 1 73 ? -0.541 0.246 9.133 1.00 95.56 73 GLN A O 1
ATOM 607 N N . ARG A 1 74 ? 0.806 1.778 8.216 1.00 94.31 74 ARG A N 1
ATOM 608 C CA . ARG A 1 74 ? 0.942 2.548 9.466 1.00 94.31 74 ARG A CA 1
ATOM 609 C C . ARG A 1 74 ? -0.396 3.072 9.977 1.00 94.31 74 ARG A C 1
ATOM 611 O O . ARG A 1 74 ? -0.617 3.079 11.184 1.00 94.31 74 ARG A O 1
ATOM 618 N N . THR A 1 75 ? -1.268 3.538 9.084 1.00 92.81 75 THR A N 1
ATOM 619 C CA . THR A 1 75 ? -2.603 4.007 9.476 1.00 92.81 75 THR A CA 1
ATOM 620 C C . THR A 1 75 ? -3.478 2.841 9.943 1.00 92.81 75 THR A C 1
ATOM 622 O O . THR A 1 75 ? -4.219 3.009 10.909 1.00 92.81 75 THR A O 1
ATOM 625 N N . ILE A 1 76 ? -3.369 1.660 9.320 1.00 94.19 76 ILE A N 1
ATOM 626 C CA . ILE A 1 76 ? -4.022 0.431 9.802 1.00 94.19 76 ILE A CA 1
ATOM 627 C C . ILE A 1 76 ? -3.543 0.113 11.220 1.00 94.19 76 ILE A C 1
ATOM 629 O O . ILE A 1 76 ? -4.371 0.097 12.126 1.00 94.19 76 ILE A O 1
ATOM 633 N N . ASP A 1 77 ? -2.231 -0.036 11.425 1.00 94.62 77 ASP A N 1
ATOM 634 C CA . ASP A 1 77 ? -1.640 -0.390 12.722 1.00 94.62 77 ASP A CA 1
ATOM 635 C C . ASP A 1 77 ? -2.080 0.594 13.822 1.00 94.62 77 ASP A C 1
ATOM 637 O O . ASP A 1 77 ? -2.520 0.188 14.896 1.00 94.62 77 ASP A O 1
ATOM 641 N N . TYR A 1 78 ? -2.046 1.900 13.526 1.00 93.44 78 TYR A N 1
ATOM 642 C CA . TYR A 1 78 ? -2.502 2.952 14.440 1.00 93.44 78 TYR A CA 1
ATOM 643 C C . TYR A 1 78 ? -3.975 2.796 14.842 1.00 93.44 78 TYR A C 1
ATOM 645 O O . TYR A 1 78 ? -4.328 2.971 16.010 1.00 93.44 78 TYR A O 1
ATOM 653 N N . LEU A 1 79 ? -4.858 2.518 13.880 1.00 92.38 79 LEU A N 1
ATOM 654 C CA . LEU A 1 79 ? -6.292 2.394 14.136 1.00 92.38 79 LEU A CA 1
ATOM 655 C C . LEU A 1 79 ? -6.627 1.081 14.856 1.00 92.38 79 LEU A C 1
ATOM 657 O O . LEU A 1 79 ? -7.472 1.094 15.752 1.00 92.38 79 LEU A O 1
ATOM 661 N N . GLU A 1 80 ? -5.966 -0.021 14.505 1.00 93.94 80 GLU A N 1
ATOM 662 C CA . GLU A 1 80 ? -6.115 -1.315 15.182 1.00 93.94 80 GLU A CA 1
ATOM 663 C C . GLU A 1 80 ? -5.669 -1.227 16.649 1.00 93.94 80 GLU A C 1
ATOM 665 O O . GLU A 1 80 ? -6.409 -1.660 17.535 1.00 93.94 80 GLU A O 1
ATOM 670 N N . GLU A 1 81 ? -4.532 -0.572 16.922 1.00 93.69 81 GLU A N 1
ATOM 671 C CA . GLU A 1 81 ? -4.038 -0.320 18.282 1.00 93.69 81 GLU A CA 1
ATOM 672 C C . GLU A 1 81 ? -4.987 0.593 19.072 1.00 93.69 81 GLU A C 1
ATOM 674 O O . GLU A 1 81 ? -5.407 0.257 20.178 1.00 93.69 81 GLU A O 1
ATOM 679 N N . LYS A 1 82 ? -5.379 1.740 18.502 1.00 92.75 82 LYS A N 1
ATOM 680 C CA . LYS A 1 82 ? -6.218 2.737 19.190 1.00 92.75 82 LYS A CA 1
ATOM 681 C C . LYS A 1 82 ? -7.602 2.210 19.569 1.00 92.75 82 LYS A C 1
ATOM 683 O O . LYS A 1 82 ? -8.168 2.659 20.566 1.00 92.75 82 LYS A O 1
ATOM 688 N N . PHE A 1 83 ? -8.183 1.341 18.743 1.00 92.06 83 PHE A N 1
ATOM 689 C CA . PHE A 1 83 ? -9.562 0.871 18.906 1.00 92.06 83 PHE A CA 1
ATOM 690 C C . PHE A 1 83 ? -9.681 -0.597 19.337 1.00 92.06 83 PHE A C 1
ATOM 692 O O . PHE A 1 83 ? -10.813 -1.085 19.465 1.00 92.06 83 PHE A O 1
ATOM 699 N N . GLU A 1 84 ? -8.546 -1.265 19.570 1.00 90.12 84 GLU A N 1
ATOM 700 C CA . GLU A 1 84 ? -8.440 -2.676 19.960 1.00 90.12 84 GLU A CA 1
ATOM 701 C C . GLU A 1 84 ? -9.237 -3.582 19.008 1.00 90.12 84 GLU A C 1
ATOM 703 O O . GLU A 1 84 ? -10.144 -4.320 19.409 1.00 90.12 84 GLU A O 1
ATOM 708 N N . VAL A 1 85 ? -8.957 -3.452 17.708 1.00 80.06 85 VAL A N 1
ATOM 709 C CA . VAL A 1 85 ? -9.623 -4.216 16.644 1.00 80.06 85 VAL A CA 1
ATOM 710 C C . VAL A 1 85 ? -8.553 -4.957 15.850 1.00 80.06 85 VAL A C 1
ATOM 712 O O . VAL A 1 85 ? -7.751 -4.314 15.188 1.00 80.06 85 VAL A O 1
ATOM 715 N N . SER A 1 86 ? -8.540 -6.289 15.924 1.00 69.56 86 SER A N 1
ATOM 716 C CA . SER A 1 86 ? -7.602 -7.179 15.215 1.00 69.56 86 SER A CA 1
ATOM 717 C C . SER A 1 86 ? -8.355 -8.296 14.510 1.00 69.56 86 SER A C 1
ATOM 719 O O . SER A 1 86 ? -9.158 -8.947 15.221 1.00 69.56 86 SER A O 1
#